Protein AF-A0A1Y1WBF9-F1 (afdb_monomer_lite)

Organism: NCBI:txid61395

Secondary structure (DSSP, 8-state):
-HHHHHHHHHHHHHH---HHHHHHHHHHHHHHHHH-HHHHGGGHHHHHHHHHHHT-GGGHHHHHHHHHHHHHHHHHHHHH-TTEEEETTTTEEEEE-TTSEEEEEETTTTEEEEEEE-SSSS---------

InterPro domains:
  IPR049916 WD repeat-containing protein 72-like [PTHR44099] (14-131)

Sequence (131 aa):
DTSLINSTIVEILQASESVRERRGALQVIGLVTQKYPAHMYPFLGGLVAAIVQAIDPKRATLRKALIAAAGAALQGLVKAYPWVSFHSESQCLVAGCIDGLCTTFDLRTATRTAVYDSGAASPVAAVAISP

pLDDT: mean 93.74, std 4.27, range [74.5, 98.12]

Foldseek 3Di:
DLVVLLVVLLCQLPPPPDLVSVLVSLVVLLVCCVVPVVSCQQVVVSVLLSLLVQLAVVCVVSNVSCVVSSVSSLVSCVVRAQQWEADDVQCKIWHWHQQQKIWIARSVRSDTDDIDHPVDRGGDRHDYDDD

Structure (mmCIF, N/CA/C/O backbone):
data_AF-A0A1Y1WBF9-F1
#
_entry.id   AF-A0A1Y1WBF9-F1
#
loop_
_atom_site.group_PDB
_atom_site.id
_atom_site.type_symbol
_atom_site.label_atom_id
_atom_site.label_alt_id
_atom_site.label_comp_id
_atom_site.label_asym_id
_atom_site.label_entity_id
_atom_site.label_seq_id
_atom_site.pdbx_PDB_ins_code
_atom_site.Cartn_x
_atom_site.Cartn_y
_atom_site.Cartn_z
_atom_site.occupancy
_atom_site.B_iso_or_equiv
_atom_site.auth_seq_id
_atom_site.auth_comp_id
_atom_site.auth_asym_id
_atom_site.auth_atom_id
_atom_site.pdbx_PDB_model_num
ATOM 1 N N . ASP A 1 1 ? -9.629 14.737 -15.427 1.00 74.50 1 ASP A N 1
ATOM 2 C CA . ASP A 1 1 ? -8.259 15.030 -14.983 1.00 74.50 1 ASP A CA 1
ATOM 3 C C . ASP A 1 1 ? -7.866 14.013 -13.918 1.00 74.50 1 ASP A C 1
ATOM 5 O O . ASP A 1 1 ? -8.481 13.979 -12.858 1.00 74.50 1 ASP A O 1
ATOM 9 N N . THR A 1 2 ? -6.932 13.114 -14.230 1.00 79.19 2 THR A N 1
ATOM 10 C CA . THR A 1 2 ? -6.527 12.024 -13.327 1.00 79.19 2 THR A CA 1
ATOM 11 C C . THR A 1 2 ? -5.757 12.547 -12.114 1.00 79.19 2 THR A C 1
ATOM 13 O O . THR A 1 2 ? -5.862 11.971 -11.035 1.00 79.19 2 THR A O 1
ATOM 16 N N . SER A 1 3 ? -5.036 13.663 -12.261 1.00 85.19 3 SER A N 1
ATOM 17 C CA . SER A 1 3 ? -4.289 14.278 -11.161 1.00 85.19 3 SER A CA 1
ATOM 18 C C . SER A 1 3 ? -5.227 14.783 -10.061 1.00 85.19 3 SER A C 1
ATOM 20 O O . SER A 1 3 ? -5.017 14.470 -8.890 1.00 85.19 3 S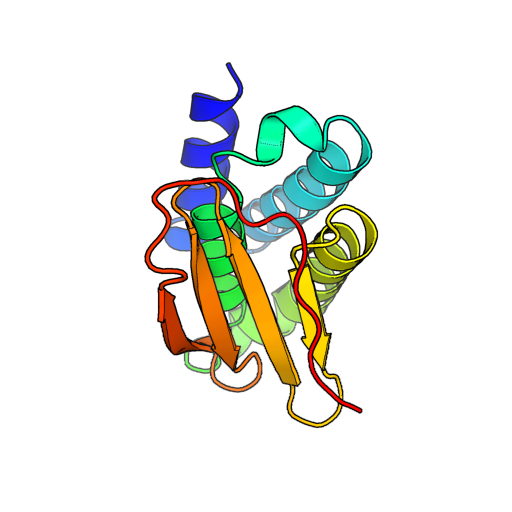ER A O 1
ATOM 22 N N . LEU A 1 4 ? -6.318 15.447 -10.458 1.00 87.62 4 LEU A N 1
ATOM 23 C CA . LEU A 1 4 ? -7.362 15.931 -9.557 1.00 87.62 4 LEU A CA 1
ATOM 24 C C . LEU A 1 4 ? -8.054 14.780 -8.818 1.00 87.62 4 LEU A C 1
ATOM 26 O O . LEU A 1 4 ? -8.265 14.857 -7.615 1.00 87.62 4 LEU A O 1
ATOM 30 N N . ILE A 1 5 ? -8.368 13.681 -9.515 1.00 86.94 5 ILE A N 1
ATOM 31 C CA . ILE A 1 5 ? -8.975 12.499 -8.882 1.00 86.94 5 ILE A CA 1
ATOM 32 C C . ILE A 1 5 ? -8.063 11.964 -7.773 1.00 86.94 5 ILE A C 1
ATOM 34 O O . ILE A 1 5 ? -8.534 11.673 -6.675 1.00 86.94 5 ILE A O 1
ATOM 38 N N . ASN A 1 6 ? -6.760 11.862 -8.037 1.00 89.50 6 ASN A N 1
ATOM 39 C CA . ASN A 1 6 ? -5.817 11.338 -7.055 1.00 89.50 6 ASN A CA 1
ATOM 40 C C . ASN A 1 6 ? -5.635 12.264 -5.861 1.00 89.50 6 ASN A C 1
ATOM 42 O O . ASN A 1 6 ? -5.681 11.779 -4.732 1.00 89.50 6 ASN A O 1
ATOM 46 N N . SER A 1 7 ? -5.461 13.569 -6.082 1.00 92.38 7 SER A N 1
ATOM 47 C CA . SER A 1 7 ? -5.321 14.519 -4.975 1.00 92.38 7 SER A CA 1
ATOM 48 C C . SER A 1 7 ? -6.574 14.534 -4.101 1.00 92.38 7 SER A C 1
ATOM 50 O O . SER A 1 7 ? -6.453 14.406 -2.886 1.00 92.38 7 SER A O 1
ATOM 52 N N . THR A 1 8 ? -7.769 14.553 -4.701 1.00 94.44 8 THR A N 1
ATOM 53 C CA . THR A 1 8 ? -9.038 14.492 -3.962 1.00 94.44 8 THR A CA 1
ATOM 54 C C . THR A 1 8 ? -9.183 13.194 -3.167 1.00 94.44 8 THR A C 1
ATOM 56 O O . THR A 1 8 ? -9.577 13.222 -2.004 1.00 94.44 8 THR A O 1
ATOM 59 N N . ILE A 1 9 ? -8.852 12.038 -3.751 1.00 94.19 9 ILE A N 1
ATOM 60 C CA . ILE A 1 9 ? -8.915 10.751 -3.041 1.00 94.19 9 ILE A CA 1
ATOM 61 C C . ILE A 1 9 ? -7.952 10.735 -1.849 1.00 94.19 9 ILE A C 1
ATOM 63 O O . ILE A 1 9 ? -8.340 10.317 -0.756 1.00 94.19 9 ILE A O 1
ATOM 67 N N . VAL A 1 10 ? -6.709 11.181 -2.047 1.00 94.94 10 VAL A N 1
ATOM 68 C CA . VAL A 1 10 ? -5.697 11.241 -0.983 1.00 94.94 10 VAL A CA 1
ATOM 69 C C . VAL A 1 10 ? -6.151 12.179 0.133 1.00 94.94 10 VAL A C 1
ATOM 71 O O . VAL A 1 10 ? -6.090 11.801 1.303 1.00 94.94 10 VAL A O 1
ATOM 74 N N . GLU A 1 11 ? -6.679 13.350 -0.216 1.00 95.44 11 GLU A N 1
ATOM 75 C CA . GLU A 1 11 ? -7.213 14.319 0.739 1.00 95.44 11 GLU A CA 1
ATOM 76 C C . GLU A 1 11 ? -8.382 13.739 1.544 1.00 95.44 11 GLU A C 1
ATOM 78 O O . GLU A 1 11 ? -8.371 13.811 2.772 1.00 95.44 11 GLU A O 1
ATOM 83 N N . ILE A 1 12 ? -9.340 13.060 0.900 1.00 96.81 12 ILE A N 1
ATOM 84 C CA . ILE A 1 12 ? -10.443 12.385 1.602 1.00 96.81 12 ILE A CA 1
ATOM 85 C C . ILE A 1 12 ? -9.905 11.339 2.589 1.00 96.81 12 ILE A C 1
ATOM 87 O O . ILE A 1 12 ? -10.359 11.276 3.733 1.00 96.81 12 ILE A O 1
ATOM 91 N N . LEU A 1 13 ? -8.932 10.515 2.186 1.00 95.62 13 LEU A N 1
ATOM 92 C CA . LEU A 1 13 ? -8.358 9.488 3.067 1.00 95.62 13 LEU A CA 1
ATOM 93 C C . LEU A 1 13 ? -7.617 10.079 4.274 1.00 95.62 13 LEU A C 1
ATOM 95 O O . LEU A 1 13 ? -7.617 9.474 5.353 1.00 95.62 13 LEU A O 1
ATOM 99 N N . GLN A 1 14 ? -6.987 11.240 4.100 1.00 92.56 14 GLN A N 1
ATOM 100 C CA . GLN A 1 14 ? -6.182 11.889 5.130 1.00 92.56 14 GLN A CA 1
ATOM 101 C C . GLN A 1 14 ? -7.026 12.763 6.065 1.00 92.56 14 GLN A C 1
ATOM 103 O O . GLN A 1 14 ? -6.943 12.592 7.285 1.00 92.56 14 GLN A O 1
ATOM 108 N N . ALA A 1 15 ? -7.858 13.642 5.506 1.00 93.19 15 ALA A N 1
ATOM 109 C CA . ALA A 1 15 ? -8.486 14.754 6.214 1.00 93.19 15 ALA A CA 1
ATOM 110 C C . ALA A 1 15 ? -9.949 14.513 6.610 1.00 93.19 15 ALA A C 1
ATOM 112 O O . ALA A 1 15 ? -10.362 14.989 7.662 1.00 93.19 15 ALA A O 1
ATOM 113 N N . SER A 1 16 ? -10.737 13.758 5.831 1.00 94.38 16 SER A N 1
ATOM 114 C CA . SER A 1 16 ? -12.166 13.573 6.144 1.00 94.38 16 SER A CA 1
ATOM 115 C C . SER A 1 16 ? -12.352 12.870 7.490 1.00 94.38 16 SER A C 1
ATOM 117 O O . SER A 1 16 ? -11.701 11.864 7.746 1.00 94.38 16 SER A O 1
ATOM 119 N N . GLU A 1 17 ? -13.269 13.318 8.342 1.00 90.75 17 GLU A N 1
ATOM 120 C CA . GLU A 1 17 ? -13.634 12.589 9.570 1.00 90.75 17 GLU A CA 1
ATOM 121 C C . GLU A 1 17 ? -14.672 11.480 9.304 1.00 90.75 17 GLU A C 1
ATOM 123 O O . GLU A 1 17 ? -14.904 10.596 10.133 1.00 90.75 17 GLU A O 1
ATOM 128 N N . SER A 1 18 ? -15.273 11.476 8.111 1.00 96.06 18 SER A N 1
ATOM 129 C CA . SER A 1 18 ? -16.342 10.561 7.728 1.00 96.06 18 SER A CA 1
ATOM 130 C C . SER A 1 18 ? -15.801 9.204 7.276 1.00 96.06 18 SER A C 1
ATOM 132 O O . SER A 1 18 ? -15.180 9.049 6.221 1.00 96.06 18 SER A O 1
ATOM 134 N N . VAL A 1 19 ? -16.136 8.155 8.034 1.00 96.69 19 VAL A N 1
ATOM 135 C CA . VAL A 1 19 ? -15.865 6.756 7.650 1.00 96.69 19 VAL A CA 1
ATOM 136 C C . VAL A 1 19 ? -16.471 6.418 6.288 1.00 96.69 19 VAL A C 1
ATOM 138 O O . VAL A 1 19 ? -15.885 5.644 5.528 1.00 96.69 19 VAL A O 1
ATOM 141 N N . ARG A 1 20 ? -17.648 6.972 5.972 1.00 97.62 20 ARG A N 1
ATOM 142 C CA . ARG A 1 20 ? -18.347 6.713 4.709 1.00 97.62 20 ARG A CA 1
ATOM 143 C C . ARG A 1 20 ? -17.561 7.266 3.526 1.00 97.62 20 ARG A C 1
ATOM 145 O O . ARG A 1 20 ? -17.387 6.549 2.546 1.00 97.62 20 ARG A O 1
ATOM 152 N N . GLU A 1 21 ? -17.070 8.496 3.633 1.00 97.44 21 GLU A N 1
ATOM 153 C CA . GLU A 1 21 ? -16.283 9.138 2.575 1.00 97.44 21 GLU A CA 1
ATOM 154 C C . GLU A 1 21 ? -14.957 8.415 2.362 1.00 97.44 21 GLU A C 1
ATOM 156 O O . GLU A 1 21 ? -14.635 8.050 1.235 1.00 97.44 21 GLU A O 1
ATOM 161 N N . ARG A 1 22 ? -14.243 8.085 3.445 1.00 97.81 22 ARG A N 1
ATOM 162 C CA . ARG A 1 22 ? -13.000 7.301 3.367 1.00 97.81 22 ARG A CA 1
ATOM 163 C C . ARG A 1 22 ? -13.212 5.932 2.734 1.00 97.81 22 ARG A C 1
ATOM 165 O O . ARG A 1 22 ? -12.421 5.504 1.899 1.00 97.81 22 ARG A O 1
ATOM 172 N N . ARG A 1 23 ? -14.292 5.237 3.104 1.00 98.12 23 ARG A N 1
ATOM 173 C CA . ARG A 1 23 ? -14.661 3.957 2.484 1.00 98.12 23 ARG A CA 1
ATOM 174 C C . ARG A 1 23 ? -14.958 4.134 0.997 1.00 98.12 23 ARG A C 1
ATOM 176 O O . ARG A 1 23 ? -14.477 3.333 0.202 1.00 98.12 23 ARG A O 1
ATOM 183 N N . GLY A 1 24 ? -15.704 5.177 0.636 1.00 97.62 24 GLY A N 1
ATOM 184 C CA . GLY A 1 24 ? -15.984 5.532 -0.753 1.00 97.62 24 GLY A CA 1
ATOM 185 C C . GLY A 1 24 ? -14.703 5.779 -1.547 1.00 9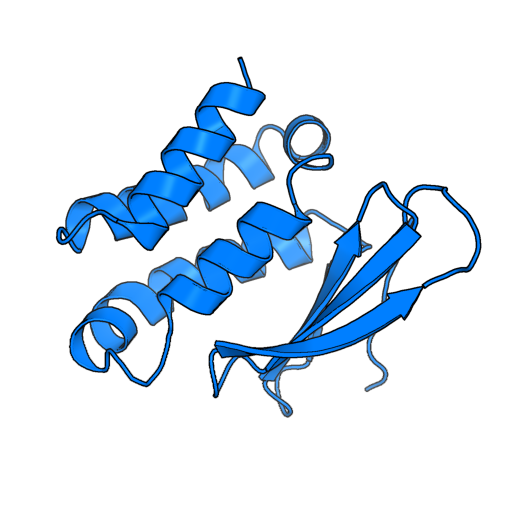7.62 24 GLY A C 1
ATOM 186 O O . GLY A 1 24 ? -14.535 5.201 -2.614 1.00 97.62 24 GLY A O 1
ATOM 187 N N . ALA A 1 25 ? -13.755 6.537 -0.995 1.00 97.44 25 ALA A N 1
ATOM 188 C CA . ALA A 1 25 ? -12.453 6.777 -1.612 1.00 97.44 25 ALA A CA 1
ATOM 189 C C . ALA A 1 25 ? -11.683 5.468 -1.870 1.00 97.44 25 ALA A C 1
ATOM 191 O O . ALA A 1 25 ? -11.215 5.247 -2.983 1.00 97.44 25 ALA A O 1
ATOM 192 N N . LEU A 1 26 ? -11.634 4.548 -0.896 1.00 97.75 26 LEU A N 1
ATOM 193 C CA . LEU A 1 26 ? -11.013 3.223 -1.076 1.00 97.75 26 LEU A CA 1
ATOM 194 C C . LEU A 1 26 ? -11.698 2.397 -2.179 1.00 97.75 26 LEU A C 1
ATOM 196 O O . LEU A 1 26 ? -11.025 1.734 -2.968 1.00 97.75 26 LEU A O 1
ATOM 200 N N . GLN A 1 27 ? -13.030 2.450 -2.264 1.00 97.00 27 GLN A N 1
ATOM 201 C CA . GLN A 1 27 ? -13.790 1.775 -3.322 1.00 97.00 27 GLN A CA 1
ATOM 202 C C . GLN A 1 27 ? -13.505 2.379 -4.701 1.00 97.00 27 GLN A C 1
ATOM 204 O O . GLN A 1 27 ? -13.312 1.636 -5.663 1.00 97.00 27 GLN A O 1
ATOM 209 N N . VAL A 1 28 ? -13.426 3.710 -4.796 1.00 95.38 28 VAL A N 1
ATOM 210 C CA . VAL A 1 28 ? -13.070 4.411 -6.036 1.00 95.38 28 VAL A CA 1
ATOM 211 C C . VAL A 1 28 ? -11.664 4.024 -6.485 1.00 95.38 28 VAL A C 1
ATOM 213 O O . VAL A 1 28 ? -11.499 3.693 -7.655 1.00 95.38 28 VAL A O 1
ATOM 216 N N . ILE A 1 29 ? -10.677 3.965 -5.581 1.00 94.81 29 ILE A N 1
ATOM 217 C CA . ILE A 1 29 ? -9.324 3.483 -5.915 1.00 94.81 29 ILE A CA 1
ATOM 218 C C . ILE A 1 29 ? -9.388 2.089 -6.539 1.00 94.81 29 ILE A C 1
ATOM 220 O O . ILE A 1 29 ? -8.786 1.863 -7.589 1.00 94.81 29 ILE A O 1
ATOM 224 N N . GLY A 1 30 ? -10.125 1.161 -5.918 1.00 93.50 30 GLY A N 1
ATOM 225 C CA . GLY A 1 30 ? -10.276 -0.201 -6.432 1.00 93.50 30 GLY A CA 1
ATOM 226 C C . GLY A 1 30 ? -10.876 -0.233 -7.842 1.00 93.50 30 GLY A C 1
ATOM 227 O O . GLY A 1 30 ? -10.332 -0.891 -8.728 1.00 93.50 30 GLY A O 1
ATOM 228 N N . LEU A 1 31 ? -11.951 0.525 -8.075 1.00 93.31 31 LEU A N 1
ATOM 229 C CA . LEU A 1 31 ? -12.623 0.603 -9.376 1.00 93.31 31 LEU A CA 1
ATOM 230 C C . LEU A 1 31 ? -11.745 1.248 -10.456 1.00 93.31 31 LEU A C 1
ATOM 232 O O . LEU A 1 31 ? -11.652 0.732 -11.570 1.00 93.31 31 LEU A O 1
ATOM 236 N N . VAL A 1 32 ? -11.093 2.369 -10.142 1.00 92.56 32 VAL A N 1
ATOM 237 C CA . VAL A 1 32 ? -10.250 3.100 -11.100 1.00 92.56 32 VAL A CA 1
ATOM 238 C C . VAL A 1 32 ? -8.984 2.308 -11.417 1.00 92.56 32 VAL A C 1
ATOM 240 O O . VAL A 1 32 ? -8.601 2.247 -12.580 1.00 92.56 32 VAL A O 1
ATOM 243 N N . THR A 1 33 ? -8.390 1.629 -10.433 1.00 92.44 33 THR A N 1
ATOM 244 C CA . THR A 1 33 ? -7.252 0.720 -10.649 1.00 92.44 33 THR A CA 1
ATOM 245 C C . THR A 1 33 ? -7.600 -0.387 -11.638 1.00 92.44 33 THR A C 1
ATOM 247 O O . THR A 1 33 ? -6.817 -0.676 -12.535 1.00 92.44 33 THR A O 1
ATOM 250 N N . GLN A 1 34 ? -8.782 -0.993 -11.506 1.00 91.06 34 GLN A N 1
ATOM 251 C CA . GLN A 1 34 ? -9.213 -2.059 -12.412 1.00 91.06 34 GLN A CA 1
ATOM 252 C C . GLN A 1 34 ? -9.532 -1.538 -13.815 1.00 91.06 34 GLN A C 1
ATOM 254 O O . GLN A 1 34 ? -9.223 -2.198 -14.803 1.00 91.06 34 GLN A O 1
ATOM 259 N N . LYS A 1 35 ? -10.160 -0.361 -13.916 1.00 92.88 35 LYS A N 1
ATOM 260 C CA . LYS A 1 35 ? -10.647 0.170 -15.194 1.00 92.88 35 LYS A CA 1
ATOM 261 C C . LYS A 1 35 ? -9.583 0.941 -15.979 1.00 92.88 35 LYS A C 1
ATOM 263 O O . LYS A 1 35 ? -9.607 0.932 -17.206 1.00 92.88 35 LYS A O 1
ATOM 268 N N . TYR A 1 36 ? -8.664 1.612 -15.287 1.00 92.12 36 TYR A N 1
ATOM 269 C CA . TYR A 1 36 ? -7.678 2.523 -15.871 1.00 92.12 36 TYR A CA 1
ATOM 270 C C . TYR A 1 36 ? -6.282 2.380 -15.226 1.00 92.12 36 TYR A C 1
ATOM 272 O O . TYR A 1 36 ? -5.704 3.388 -14.806 1.00 92.12 36 TYR A O 1
ATOM 280 N N . PRO A 1 37 ? -5.692 1.169 -15.175 1.00 90.69 37 PRO A N 1
ATOM 281 C CA . PRO A 1 37 ? -4.447 0.921 -14.442 1.00 90.69 37 PRO A CA 1
ATOM 282 C C . PRO A 1 37 ? -3.282 1.810 -14.908 1.00 90.69 37 PRO A C 1
ATOM 284 O O . PRO A 1 37 ? -2.582 2.411 -14.096 1.00 90.69 37 PRO A O 1
ATOM 287 N N . ALA A 1 38 ? -3.119 1.993 -16.222 1.00 90.12 38 ALA A N 1
ATOM 288 C CA . ALA A 1 38 ? -2.045 2.820 -16.781 1.00 90.12 38 ALA A CA 1
ATOM 289 C C . ALA A 1 38 ? -2.114 4.298 -16.343 1.00 90.12 38 ALA A C 1
ATOM 291 O O . ALA A 1 38 ? -1.085 4.933 -16.138 1.00 90.12 38 ALA A O 1
ATOM 292 N N . HIS A 1 39 ? -3.320 4.842 -16.147 1.00 90.62 39 HIS A N 1
ATOM 293 C CA . HIS A 1 39 ? -3.505 6.242 -15.749 1.00 90.62 39 HIS A CA 1
ATOM 294 C C . HIS A 1 39 ? -3.179 6.475 -14.269 1.00 90.62 39 HIS A C 1
ATOM 296 O O . HIS A 1 39 ? -2.873 7.596 -13.869 1.00 90.62 39 HIS A O 1
ATOM 302 N N . MET A 1 40 ? -3.252 5.425 -13.451 1.00 88.62 40 MET A N 1
ATOM 303 C CA . MET A 1 40 ? -2.958 5.493 -12.021 1.00 88.62 40 MET A CA 1
ATOM 304 C C . MET A 1 40 ? -1.473 5.361 -11.709 1.00 88.62 40 MET A C 1
ATOM 306 O O . MET A 1 40 ? -1.047 5.798 -10.641 1.00 88.62 40 MET A O 1
ATOM 310 N N . TYR A 1 41 ? -0.682 4.812 -12.635 1.00 88.00 41 TYR A N 1
ATOM 311 C CA . TYR A 1 41 ? 0.725 4.510 -12.396 1.00 88.00 41 TYR A CA 1
ATOM 312 C C . TYR A 1 41 ? 1.553 5.695 -11.860 1.00 88.00 41 TYR A C 1
ATOM 314 O O . TYR A 1 41 ? 2.210 5.510 -10.833 1.00 88.00 41 TYR A O 1
ATOM 322 N N . PRO A 1 42 ? 1.468 6.923 -12.419 1.00 89.50 42 PRO A N 1
ATOM 323 C CA . PRO A 1 42 ? 2.260 8.056 -11.923 1.00 89.50 42 PRO A CA 1
ATOM 324 C C . PRO A 1 42 ? 1.953 8.463 -10.474 1.00 89.50 42 PRO A C 1
ATOM 326 O O . PRO A 1 42 ? 2.732 9.175 -9.852 1.00 89.50 42 PRO A O 1
ATOM 329 N N . PHE A 1 43 ? 0.817 8.028 -9.929 1.00 90.69 43 PHE A N 1
ATOM 330 C CA . PHE A 1 43 ? 0.307 8.441 -8.620 1.00 90.69 43 PHE A CA 1
ATOM 331 C C . PHE A 1 43 ? 0.303 7.302 -7.599 1.00 90.69 43 PHE A C 1
ATOM 333 O O . PHE A 1 43 ? -0.091 7.489 -6.445 1.00 90.69 43 PHE A O 1
ATOM 340 N N . LEU A 1 44 ? 0.741 6.113 -8.017 1.00 89.81 44 LEU A N 1
ATOM 341 C CA . LEU A 1 44 ? 0.605 4.885 -7.252 1.00 89.81 44 LEU A CA 1
ATOM 342 C C . LEU A 1 44 ? 1.301 4.958 -5.891 1.00 89.81 44 LEU A C 1
ATOM 344 O O . LEU A 1 44 ? 0.716 4.532 -4.901 1.00 89.81 44 LEU A O 1
ATOM 348 N N . GLY A 1 45 ? 2.499 5.544 -5.815 1.00 91.31 45 GLY A N 1
ATOM 349 C CA . GLY A 1 45 ? 3.226 5.689 -4.550 1.00 91.31 45 GLY A CA 1
ATOM 350 C C . GLY A 1 45 ? 2.436 6.474 -3.499 1.00 91.31 45 GLY A C 1
ATOM 351 O O . GLY A 1 45 ? 2.302 6.033 -2.356 1.00 91.31 45 GLY A O 1
ATOM 352 N N . GLY A 1 46 ? 1.838 7.601 -3.899 1.00 91.88 46 GLY A N 1
ATOM 353 C CA . GLY A 1 46 ? 0.990 8.413 -3.024 1.00 91.88 46 GLY A CA 1
ATOM 354 C C . GLY A 1 46 ? -0.299 7.694 -2.621 1.00 91.88 46 GLY A C 1
ATOM 355 O O . GLY A 1 46 ? -0.681 7.724 -1.451 1.00 91.88 46 GLY A O 1
ATOM 356 N N . LEU A 1 47 ? -0.937 6.992 -3.564 1.00 94.06 47 LEU A N 1
ATOM 357 C CA . LEU A 1 47 ? -2.138 6.198 -3.293 1.00 94.06 47 LEU A CA 1
ATOM 358 C C . LEU A 1 47 ? -1.855 5.057 -2.311 1.00 94.06 47 LEU A C 1
ATOM 360 O O . LEU A 1 47 ? -2.586 4.904 -1.336 1.00 94.06 47 LEU A O 1
ATOM 364 N N . VAL A 1 48 ? -0.784 4.289 -2.523 1.00 95.81 48 VAL A N 1
ATOM 365 C CA . VAL A 1 48 ? -0.373 3.207 -1.618 1.00 95.81 48 VAL A CA 1
ATOM 366 C C . VAL A 1 48 ? -0.133 3.761 -0.217 1.00 95.81 48 VAL A C 1
ATOM 368 O O . VAL A 1 48 ? -0.727 3.263 0.738 1.00 95.81 48 VAL A O 1
ATOM 371 N N . ALA A 1 49 ? 0.655 4.832 -0.088 1.00 95.38 49 ALA A N 1
ATOM 372 C CA . ALA A 1 49 ? 0.918 5.459 1.205 1.00 95.38 49 ALA A CA 1
ATOM 373 C C . ALA A 1 49 ? -0.376 5.924 1.898 1.00 95.38 49 ALA A C 1
ATOM 375 O O . ALA A 1 49 ? -0.560 5.679 3.090 1.00 95.38 49 ALA A O 1
ATOM 376 N N . ALA A 1 50 ? -1.305 6.535 1.156 1.00 96.19 50 ALA A N 1
ATOM 377 C CA . ALA A 1 50 ? -2.585 6.983 1.697 1.00 96.19 50 ALA A CA 1
ATOM 378 C C . ALA A 1 50 ? -3.476 5.816 2.161 1.00 96.19 50 ALA A C 1
ATOM 380 O O . ALA A 1 50 ? -4.090 5.903 3.226 1.00 96.19 50 ALA A O 1
ATOM 381 N N . ILE A 1 51 ? -3.526 4.708 1.412 1.00 97.06 51 ILE A N 1
ATOM 382 C CA . ILE A 1 51 ? -4.292 3.509 1.794 1.00 97.06 51 ILE A CA 1
ATOM 383 C C . ILE A 1 51 ? -3.692 2.857 3.044 1.00 97.06 51 ILE A C 1
ATOM 385 O O . ILE A 1 51 ? -4.433 2.491 3.957 1.00 97.06 51 ILE A O 1
ATOM 389 N N . VAL A 1 52 ? -2.362 2.738 3.115 1.00 96.88 52 VAL A N 1
ATOM 390 C CA . VAL A 1 52 ? -1.667 2.205 4.296 1.00 96.88 52 VAL A CA 1
ATOM 391 C C . VAL A 1 52 ? -1.942 3.092 5.513 1.00 96.88 52 VAL A C 1
ATOM 393 O O . VAL A 1 52 ? -2.370 2.600 6.554 1.00 96.88 52 VAL A O 1
ATOM 396 N N . GLN A 1 53 ? -1.821 4.412 5.377 1.00 95.50 53 GLN A N 1
ATOM 397 C CA . GLN A 1 53 ? -2.125 5.351 6.459 1.00 95.50 53 GLN A CA 1
ATOM 398 C C . GLN A 1 53 ? -3.608 5.314 6.878 1.00 95.50 53 GLN A C 1
ATOM 400 O O . GLN A 1 53 ? -3.946 5.571 8.039 1.00 95.50 53 GLN A O 1
ATOM 405 N N . ALA A 1 54 ? -4.528 4.964 5.969 1.00 95.19 54 ALA A N 1
ATOM 406 C CA . ALA A 1 54 ? -5.947 4.827 6.293 1.00 95.19 54 ALA A CA 1
ATOM 407 C C . ALA A 1 54 ? -6.196 3.767 7.383 1.00 95.19 54 ALA A C 1
ATOM 409 O O . ALA A 1 54 ? -7.120 3.933 8.187 1.00 95.19 54 ALA A O 1
ATOM 410 N N . ILE A 1 55 ? -5.338 2.746 7.471 1.00 94.69 55 ILE A N 1
ATOM 411 C CA . ILE A 1 55 ? -5.413 1.662 8.459 1.00 94.69 55 ILE A CA 1
ATOM 412 C C . ILE A 1 55 ? -4.475 1.848 9.665 1.00 94.69 55 ILE A C 1
ATOM 414 O O . ILE A 1 55 ? -4.216 0.878 10.373 1.00 94.69 55 ILE A O 1
ATOM 418 N N . ASP A 1 56 ? -4.005 3.067 9.954 1.00 93.75 56 ASP A N 1
ATOM 419 C CA . ASP A 1 56 ? -3.143 3.359 11.115 1.00 93.75 56 ASP A CA 1
ATOM 420 C C . ASP A 1 56 ? -3.707 2.785 12.440 1.00 93.75 56 ASP A C 1
ATOM 422 O O . ASP A 1 56 ? -4.841 3.117 12.821 1.00 93.75 56 ASP A O 1
ATOM 426 N N . PRO A 1 57 ? -2.951 1.925 13.159 1.00 93.75 57 PRO A N 1
ATOM 427 C CA . PRO A 1 57 ? -3.397 1.320 14.415 1.00 93.75 57 PRO A CA 1
ATOM 428 C C . PRO A 1 57 ? -3.652 2.334 15.537 1.00 93.75 57 PRO A C 1
ATOM 430 O O . PRO A 1 57 ? -4.468 2.053 16.414 1.00 93.75 57 PRO A O 1
ATOM 433 N N . LYS A 1 58 ? -3.047 3.529 15.493 1.00 93.75 58 LYS A N 1
ATOM 434 C CA . LYS A 1 58 ? -3.314 4.618 16.452 1.00 93.75 58 LYS A CA 1
ATOM 435 C C . LYS A 1 58 ? -4.767 5.093 16.399 1.00 93.75 58 LYS A C 1
ATOM 437 O O . LYS A 1 58 ? -5.258 5.691 17.350 1.00 93.75 58 LYS A O 1
ATOM 442 N N . ARG A 1 59 ? -5.480 4.802 15.305 1.00 91.88 59 ARG A N 1
ATOM 443 C CA . ARG A 1 59 ? -6.899 5.126 15.110 1.00 91.88 59 ARG A CA 1
ATOM 444 C C . ARG A 1 59 ? -7.737 3.849 15.069 1.00 91.88 59 ARG A C 1
ATOM 446 O O . ARG A 1 59 ? -8.370 3.549 14.057 1.00 91.88 59 ARG A O 1
ATOM 453 N N . ALA A 1 60 ? -7.749 3.096 16.169 1.00 93.75 60 ALA A N 1
ATOM 454 C CA . ALA A 1 60 ? -8.354 1.761 16.251 1.00 93.75 60 ALA A CA 1
ATOM 455 C C . ALA A 1 60 ? -9.784 1.676 15.673 1.00 93.75 60 ALA A C 1
ATOM 457 O O . ALA A 1 60 ? -10.084 0.764 14.900 1.00 93.75 60 ALA A O 1
ATOM 458 N N . THR A 1 61 ? -10.650 2.649 15.977 1.00 94.38 61 THR A N 1
ATOM 459 C CA . THR A 1 61 ? -12.033 2.700 15.470 1.00 94.38 61 THR A CA 1
ATOM 460 C C . THR A 1 61 ? -12.090 2.842 13.947 1.00 94.38 61 THR A C 1
ATOM 462 O O . THR A 1 61 ? -12.799 2.087 13.278 1.00 94.38 61 THR A O 1
ATOM 465 N N . LEU A 1 62 ? -11.305 3.766 13.381 1.00 93.88 62 LEU A N 1
ATOM 466 C CA . LEU A 1 62 ? -11.223 3.969 11.932 1.00 93.88 62 LEU A CA 1
ATOM 467 C C . LEU A 1 62 ? -10.601 2.759 11.238 1.00 93.88 62 LEU A C 1
ATOM 469 O O . LEU A 1 62 ? -11.141 2.287 10.238 1.00 93.88 62 LEU A O 1
ATOM 473 N N . ARG A 1 63 ? -9.517 2.209 11.798 1.00 95.12 63 ARG A N 1
ATOM 474 C CA . ARG A 1 63 ? -8.875 0.994 11.288 1.00 95.12 63 ARG A CA 1
ATOM 475 C C . ARG A 1 63 ? -9.882 -0.145 11.201 1.00 95.12 63 ARG A C 1
ATOM 477 O O . ARG A 1 63 ? -10.042 -0.719 10.130 1.00 95.12 63 ARG A O 1
ATOM 484 N N . LYS A 1 64 ? -10.611 -0.434 12.284 1.00 96.62 64 LYS A N 1
ATOM 485 C CA . LYS A 1 64 ? -11.624 -1.502 12.310 1.00 96.62 64 LYS A CA 1
ATOM 486 C C . LYS A 1 64 ? -12.691 -1.302 11.233 1.00 96.62 64 LYS A C 1
ATOM 488 O O . LYS A 1 64 ? -13.100 -2.265 10.591 1.00 96.62 64 LYS A O 1
ATOM 493 N N . ALA A 1 65 ? -13.119 -0.062 11.007 1.00 96.88 65 ALA A N 1
ATOM 494 C CA . ALA A 1 65 ? -14.121 0.241 9.996 1.00 96.88 65 ALA A CA 1
ATOM 495 C C . ALA A 1 65 ? -13.594 0.097 8.556 1.00 96.88 65 ALA A C 1
ATOM 497 O O . ALA A 1 65 ? -14.350 -0.321 7.675 1.00 96.88 65 ALA A O 1
ATOM 498 N N . LEU A 1 66 ? -12.331 0.449 8.303 1.00 97.50 66 LEU A N 1
ATOM 499 C CA . LEU A 1 66 ? -11.774 0.587 6.953 1.00 97.50 66 LEU A CA 1
ATOM 500 C C . LEU A 1 66 ? -10.928 -0.605 6.493 1.00 97.50 66 LEU A C 1
ATOM 502 O O . LEU A 1 66 ? -10.752 -0.760 5.288 1.00 97.50 66 LEU A O 1
ATOM 506 N N . ILE A 1 67 ? -10.449 -1.466 7.398 1.00 96.44 67 ILE A N 1
ATOM 507 C CA . ILE A 1 67 ? -9.464 -2.517 7.083 1.00 96.44 67 ILE A CA 1
ATOM 508 C C . ILE A 1 67 ? -9.899 -3.447 5.945 1.00 96.44 67 ILE A C 1
ATOM 510 O O . ILE A 1 67 ? -9.090 -3.768 5.082 1.00 96.44 67 ILE A O 1
ATOM 514 N N . ALA A 1 68 ? -11.183 -3.810 5.879 1.00 97.25 68 ALA A N 1
ATOM 515 C CA . ALA A 1 68 ? -11.707 -4.645 4.800 1.00 97.25 68 ALA A CA 1
ATOM 516 C C . ALA A 1 68 ? -11.682 -3.923 3.439 1.00 97.25 68 ALA A C 1
ATOM 518 O O . ALA A 1 68 ? -11.273 -4.501 2.435 1.00 97.25 68 ALA A O 1
ATOM 519 N N . ALA A 1 69 ? -12.079 -2.646 3.402 1.00 97.88 69 ALA A N 1
ATOM 520 C CA . ALA A 1 69 ? -12.075 -1.851 2.174 1.00 97.88 69 ALA A CA 1
ATOM 521 C C . ALA A 1 69 ? -10.644 -1.530 1.713 1.00 97.88 69 ALA A C 1
ATOM 523 O O . ALA A 1 69 ? -10.352 -1.598 0.523 1.00 97.88 69 ALA A O 1
ATOM 524 N N . ALA A 1 70 ? -9.745 -1.234 2.655 1.00 97.62 70 ALA A N 1
ATOM 525 C CA . ALA A 1 70 ? -8.336 -0.989 2.373 1.00 97.62 70 ALA A CA 1
ATOM 526 C C . ALA A 1 70 ? -7.648 -2.260 1.865 1.00 97.62 70 ALA A C 1
ATOM 528 O O . ALA A 1 70 ? -6.944 -2.207 0.863 1.00 97.62 70 ALA A O 1
ATOM 529 N N . GLY A 1 71 ? -7.919 -3.413 2.486 1.00 97.38 71 GLY A N 1
ATOM 530 C CA . GLY A 1 71 ? -7.425 -4.709 2.022 1.00 97.38 71 GLY A CA 1
ATOM 531 C C . GLY A 1 71 ? -7.881 -5.033 0.599 1.00 97.38 71 GLY A C 1
ATOM 532 O O . GLY A 1 71 ? -7.061 -5.427 -0.225 1.00 97.38 71 GLY A O 1
ATOM 533 N N . ALA A 1 72 ? -9.155 -4.790 0.273 1.00 97.81 72 ALA A N 1
ATOM 534 C CA . ALA A 1 72 ? -9.667 -4.969 -1.086 1.00 97.81 72 ALA A CA 1
ATOM 535 C C . ALA A 1 72 ? -8.996 -4.022 -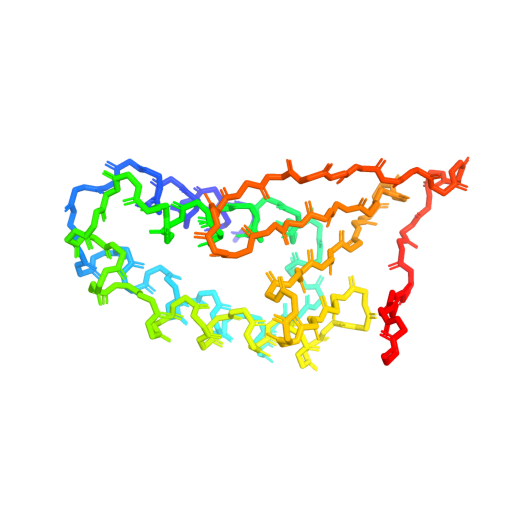2.098 1.00 97.81 72 ALA A C 1
ATOM 537 O O . ALA A 1 72 ? -8.648 -4.449 -3.200 1.00 97.81 72 ALA A O 1
ATOM 538 N N . ALA A 1 73 ? -8.769 -2.758 -1.722 1.00 97.56 73 ALA A N 1
ATOM 539 C CA . ALA A 1 73 ? -8.058 -1.797 -2.562 1.00 97.56 73 ALA A CA 1
ATOM 540 C C . ALA A 1 73 ? -6.602 -2.232 -2.806 1.00 97.56 73 ALA A C 1
ATOM 542 O O . ALA A 1 73 ? -6.191 -2.334 -3.959 1.00 97.56 73 ALA A O 1
ATOM 543 N N . LEU A 1 74 ? -5.853 -2.575 -1.749 1.00 97.56 74 LEU A N 1
ATOM 544 C CA . LEU A 1 74 ? -4.471 -3.064 -1.850 1.00 97.56 74 LEU A CA 1
ATOM 545 C C . LEU A 1 74 ? -4.377 -4.345 -2.683 1.00 97.56 74 LEU A C 1
ATOM 547 O O . LEU A 1 74 ? -3.505 -4.454 -3.539 1.00 97.56 74 LEU A O 1
ATOM 551 N N . GLN A 1 75 ? -5.300 -5.291 -2.495 1.00 97.12 75 GLN A N 1
ATOM 552 C CA . GLN A 1 75 ? -5.356 -6.503 -3.312 1.00 97.12 75 GLN A CA 1
ATOM 553 C C . GLN A 1 75 ? -5.606 -6.177 -4.791 1.00 97.12 75 GLN A C 1
ATOM 555 O O . GLN A 1 75 ? -5.034 -6.823 -5.668 1.00 97.12 75 GLN A O 1
ATOM 560 N N . GLY A 1 76 ? -6.445 -5.177 -5.075 1.00 96.44 76 GLY A N 1
ATOM 561 C CA . GLY A 1 76 ? -6.642 -4.654 -6.423 1.00 96.44 76 GLY A CA 1
ATOM 562 C C . GLY A 1 76 ? -5.343 -4.129 -7.034 1.00 96.44 76 GLY A C 1
ATOM 563 O O . GLY A 1 76 ? -5.040 -4.474 -8.172 1.00 96.44 76 GLY A O 1
ATOM 564 N N . LEU A 1 77 ? -4.548 -3.371 -6.268 1.00 96.31 77 LEU A N 1
ATOM 565 C CA . LEU A 1 77 ? -3.242 -2.871 -6.713 1.00 96.31 77 LEU A CA 1
ATOM 566 C C . LEU A 1 77 ? -2.262 -4.018 -7.003 1.00 96.31 77 LEU A C 1
ATOM 568 O O . LEU A 1 77 ? -1.678 -4.047 -8.079 1.00 96.31 77 LEU A O 1
ATOM 572 N N . VAL A 1 78 ? -2.132 -4.986 -6.087 1.00 96.69 78 VAL A N 1
ATOM 573 C CA . VAL A 1 78 ? -1.244 -6.157 -6.250 1.00 96.69 78 VAL A CA 1
ATOM 574 C C . VAL A 1 78 ? -1.598 -6.963 -7.504 1.00 96.69 78 VAL A C 1
ATOM 576 O O . VAL A 1 78 ? -0.720 -7.452 -8.203 1.00 96.69 78 VAL A O 1
ATOM 579 N N . LYS A 1 79 ? -2.890 -7.098 -7.822 1.00 95.56 79 LYS A N 1
ATOM 580 C CA . LYS A 1 79 ? -3.337 -7.806 -9.032 1.00 95.56 79 LYS A CA 1
ATOM 581 C C . LYS A 1 79 ? -3.136 -6.998 -10.314 1.00 95.56 79 LYS A C 1
ATOM 583 O O . LYS A 1 79 ? -2.981 -7.592 -11.375 1.00 95.56 79 LYS A O 1
ATOM 588 N N . ALA A 1 80 ? -3.209 -5.672 -10.230 1.00 95.25 80 ALA A N 1
ATOM 589 C CA . ALA A 1 80 ? -3.140 -4.793 -11.392 1.00 95.25 80 ALA A CA 1
ATOM 590 C C . ALA A 1 80 ? -1.703 -4.446 -11.800 1.00 95.25 80 ALA A C 1
ATOM 592 O O . ALA A 1 80 ? -1.471 -4.146 -12.971 1.00 95.25 80 ALA A O 1
ATOM 593 N N . TYR A 1 81 ? -0.754 -4.469 -10.860 1.00 95.62 81 TYR A N 1
ATOM 594 C CA . TYR A 1 81 ? 0.585 -3.928 -11.072 1.00 95.62 81 TYR A CA 1
ATOM 595 C C . TYR A 1 81 ? 1.687 -4.930 -10.705 1.00 95.62 81 TYR A C 1
ATOM 597 O O . TYR A 1 81 ? 1.817 -5.278 -9.533 1.00 95.62 81 TYR A O 1
ATOM 605 N N . PRO A 1 82 ? 2.560 -5.325 -11.653 1.00 95.12 82 PRO A N 1
ATOM 606 C CA . PRO A 1 82 ? 3.679 -6.230 -11.367 1.00 95.12 82 PRO A CA 1
ATOM 607 C C . PRO A 1 82 ? 4.766 -5.596 -10.483 1.00 95.12 82 PRO A C 1
ATOM 609 O O . PRO A 1 82 ? 5.619 -6.296 -9.949 1.00 95.12 82 PRO A O 1
ATOM 612 N N . TRP A 1 83 ? 4.752 -4.272 -10.314 1.00 95.44 83 TRP A N 1
ATOM 613 C CA . TRP A 1 83 ? 5.622 -3.529 -9.397 1.00 95.44 83 TRP A CA 1
ATOM 614 C C . TRP A 1 83 ? 4.987 -3.302 -8.016 1.00 95.44 83 TRP A C 1
ATOM 616 O O . TRP A 1 83 ? 5.492 -2.497 -7.238 1.00 95.44 83 TRP A O 1
ATOM 626 N N . VAL A 1 84 ? 3.893 -3.995 -7.682 1.00 97.19 84 VAL A N 1
ATOM 627 C CA . VAL A 1 84 ? 3.328 -4.024 -6.326 1.00 97.19 84 VAL A CA 1
ATOM 628 C C . VAL A 1 84 ? 3.288 -5.465 -5.834 1.00 97.19 84 VAL A C 1
ATOM 630 O O . VAL A 1 84 ? 2.598 -6.302 -6.403 1.00 97.19 84 VAL A O 1
ATOM 633 N N . SER A 1 85 ? 3.992 -5.748 -4.740 1.00 97.50 85 SER A N 1
ATOM 634 C CA . SER A 1 85 ? 4.077 -7.089 -4.157 1.00 97.50 85 SER A CA 1
ATOM 635 C C . SER A 1 85 ? 3.643 -7.074 -2.698 1.00 97.50 85 SER A C 1
ATOM 637 O O . SER A 1 85 ? 3.958 -6.144 -1.956 1.00 97.50 85 SER A O 1
ATOM 639 N N . PHE A 1 86 ? 2.939 -8.122 -2.273 1.00 97.75 86 PHE A N 1
ATOM 640 C CA . PHE A 1 86 ? 2.478 -8.292 -0.899 1.00 97.75 86 PHE A CA 1
ATOM 641 C C . PHE A 1 86 ? 2.910 -9.646 -0.341 1.00 97.75 86 PHE A C 1
ATOM 643 O O . PHE A 1 86 ? 2.649 -10.683 -0.946 1.00 97.75 86 PHE A O 1
ATOM 650 N N . HIS A 1 87 ? 3.509 -9.627 0.846 1.00 97.06 87 HIS A N 1
ATOM 651 C CA . HIS A 1 87 ? 3.862 -10.812 1.608 1.00 97.06 87 HIS A CA 1
ATOM 652 C C . HIS A 1 87 ? 2.972 -10.920 2.848 1.00 97.06 87 HIS A C 1
ATOM 654 O O . HIS A 1 87 ? 3.000 -10.071 3.745 1.00 97.06 87 HIS A O 1
ATOM 660 N N . SER A 1 88 ? 2.151 -11.969 2.879 1.00 93.75 88 SER A N 1
ATOM 661 C CA . SER A 1 88 ? 1.062 -12.099 3.849 1.00 93.75 88 SER A CA 1
ATOM 662 C C . SER A 1 88 ? 1.537 -12.382 5.272 1.00 93.75 88 SER A C 1
ATOM 664 O O . SER A 1 88 ? 1.007 -11.785 6.209 1.00 93.75 88 SER A O 1
ATOM 666 N N . GLU A 1 89 ? 2.556 -13.221 5.455 1.00 94.00 89 GLU A N 1
ATOM 667 C CA . GLU A 1 89 ? 3.029 -13.600 6.788 1.00 94.00 89 GLU A CA 1
ATOM 668 C C . GLU A 1 89 ? 3.646 -12.400 7.510 1.00 94.00 89 GLU A C 1
ATOM 670 O O . GLU A 1 89 ? 3.228 -12.051 8.617 1.00 94.00 89 GLU A O 1
ATOM 675 N N . SER A 1 90 ? 4.560 -11.680 6.854 1.00 94.69 90 SER A N 1
ATOM 676 C CA . SER A 1 90 ? 5.162 -10.468 7.426 1.00 94.69 90 SER A CA 1
ATOM 677 C C . SER A 1 90 ? 4.270 -9.228 7.325 1.00 94.69 90 SER A C 1
ATOM 679 O O . SER A 1 90 ? 4.611 -8.208 7.914 1.00 94.69 90 SER A O 1
ATOM 681 N N . GLN A 1 91 ? 3.115 -9.312 6.645 1.00 96.25 91 GLN A N 1
ATOM 682 C CA . GLN A 1 91 ? 2.233 -8.170 6.361 1.00 96.25 91 GLN A CA 1
ATOM 683 C C . GLN A 1 91 ? 2.995 -7.011 5.693 1.00 96.25 91 GLN A C 1
ATOM 685 O O . GLN A 1 91 ? 2.788 -5.840 6.007 1.00 96.25 91 GLN A O 1
ATOM 690 N N . CYS A 1 92 ? 3.891 -7.361 4.775 1.00 97.31 92 CYS A N 1
ATOM 691 C CA . CYS A 1 92 ? 4.784 -6.436 4.096 1.00 97.31 92 CYS A CA 1
ATOM 692 C C . CYS A 1 92 ? 4.262 -6.141 2.691 1.00 97.31 92 CYS A C 1
ATOM 694 O O . CYS A 1 92 ? 3.980 -7.062 1.925 1.00 97.31 92 CYS A O 1
ATOM 696 N N . LEU A 1 93 ? 4.142 -4.862 2.350 1.00 98.06 93 LEU A N 1
ATOM 697 C CA . LEU A 1 93 ? 3.783 -4.399 1.015 1.00 98.06 93 LEU A CA 1
ATOM 698 C C . LEU A 1 93 ? 4.958 -3.623 0.427 1.00 98.06 93 LEU A C 1
ATOM 700 O O . LEU A 1 93 ? 5.480 -2.724 1.080 1.00 98.06 93 LEU A O 1
ATOM 704 N N . VAL A 1 94 ? 5.333 -3.918 -0.812 1.00 97.50 94 VAL A N 1
ATOM 705 C CA . VAL A 1 94 ? 6.323 -3.141 -1.563 1.00 97.50 94 VAL A CA 1
ATOM 706 C C . VAL A 1 94 ? 5.655 -2.566 -2.802 1.00 97.50 94 VAL A C 1
ATOM 708 O O . VAL A 1 94 ? 4.953 -3.287 -3.509 1.00 97.50 94 VAL A O 1
ATOM 711 N N . ALA A 1 95 ? 5.873 -1.280 -3.064 1.00 96.81 95 ALA A N 1
ATOM 712 C CA . ALA A 1 95 ? 5.396 -0.602 -4.262 1.00 96.81 95 ALA A CA 1
ATOM 713 C C . ALA A 1 95 ? 6.552 0.116 -4.966 1.00 96.81 95 ALA A C 1
ATOM 715 O O . ALA A 1 95 ? 7.213 0.967 -4.370 1.00 96.81 95 ALA A O 1
ATOM 716 N N . GLY A 1 96 ? 6.776 -0.240 -6.227 1.00 94.69 96 GLY A N 1
ATOM 717 C CA . GLY A 1 96 ? 7.646 0.466 -7.158 1.00 94.69 96 GLY A CA 1
ATOM 718 C C . GLY A 1 96 ? 6.939 1.655 -7.806 1.00 94.69 96 GLY A C 1
ATOM 719 O O . GLY A 1 96 ? 5.731 1.617 -8.059 1.00 94.69 96 GLY A O 1
ATOM 720 N N . CYS A 1 97 ? 7.703 2.704 -8.083 1.00 89.44 97 CYS A N 1
ATOM 721 C CA . CYS A 1 97 ? 7.226 3.968 -8.629 1.00 89.44 97 CYS A CA 1
ATOM 722 C C . CYS A 1 97 ? 7.881 4.297 -9.981 1.00 89.44 97 CYS A C 1
ATOM 724 O O . CYS A 1 97 ? 8.819 3.640 -10.437 1.00 89.44 97 CYS A O 1
ATOM 726 N N . ILE A 1 98 ? 7.358 5.339 -10.632 1.00 90.19 98 ILE A N 1
ATOM 727 C CA . ILE A 1 98 ? 7.849 5.839 -11.925 1.00 90.19 98 ILE A CA 1
ATOM 728 C C . ILE A 1 98 ? 9.257 6.459 -11.842 1.00 90.19 98 ILE A C 1
ATOM 730 O O . ILE A 1 98 ? 9.959 6.529 -12.844 1.00 90.19 98 ILE A O 1
ATOM 734 N N . ASP A 1 99 ? 9.671 6.884 -10.651 1.00 88.81 99 ASP A N 1
ATOM 735 C CA . ASP A 1 99 ? 10.958 7.524 -10.363 1.00 88.81 99 ASP A CA 1
ATOM 736 C C . ASP A 1 99 ? 12.098 6.531 -10.075 1.00 88.81 99 ASP A C 1
ATOM 738 O O . ASP A 1 99 ? 13.215 6.955 -9.795 1.00 88.81 99 ASP A O 1
ATOM 742 N N . GLY A 1 100 ? 11.836 5.223 -10.150 1.00 91.56 100 GLY A N 1
ATOM 743 C CA . GLY A 1 100 ? 12.832 4.188 -9.863 1.00 91.56 100 GLY A CA 1
ATOM 744 C C . GLY A 1 100 ? 12.950 3.821 -8.384 1.00 91.56 100 GLY A C 1
ATOM 745 O O . GLY A 1 100 ? 13.784 2.979 -8.037 1.00 91.56 100 GLY A O 1
ATOM 746 N N . LEU A 1 101 ? 12.105 4.398 -7.519 1.00 92.94 101 LEU A N 1
ATOM 747 C CA . LEU A 1 101 ? 12.056 4.073 -6.098 1.00 92.94 101 LEU A CA 1
ATOM 748 C C . LEU A 1 101 ? 11.093 2.915 -5.819 1.00 92.94 101 LEU A C 1
ATOM 750 O O . LEU A 1 101 ? 9.980 2.854 -6.343 1.00 92.94 101 LEU A O 1
ATOM 754 N N . CYS A 1 102 ? 11.494 2.023 -4.916 1.00 95.00 102 CYS A N 1
ATOM 755 C CA . CYS A 1 102 ? 10.629 1.019 -4.305 1.00 95.00 102 CYS A CA 1
ATOM 756 C C . CYS A 1 102 ? 10.445 1.345 -2.826 1.00 95.00 102 CYS A C 1
ATOM 758 O O . CYS A 1 102 ? 11.414 1.396 -2.072 1.00 95.00 102 CYS A O 1
ATOM 760 N N . THR A 1 103 ? 9.206 1.537 -2.385 1.00 96.50 103 THR A N 1
ATOM 761 C CA . THR A 1 103 ? 8.900 1.799 -0.974 1.00 96.50 103 THR A CA 1
ATOM 762 C C . THR A 1 103 ? 8.270 0.580 -0.321 1.00 96.50 103 THR A C 1
ATOM 764 O O . THR A 1 103 ? 7.309 0.020 -0.850 1.00 96.50 103 THR A O 1
ATOM 767 N N . THR A 1 104 ? 8.775 0.213 0.854 1.00 97.56 104 THR A N 1
ATOM 768 C CA . THR A 1 104 ? 8.248 -0.885 1.669 1.00 97.56 104 THR A CA 1
ATOM 769 C C . THR A 1 104 ? 7.427 -0.357 2.833 1.00 97.56 104 THR A C 1
ATOM 771 O O . THR A 1 104 ? 7.806 0.615 3.492 1.00 97.56 104 THR A O 1
ATOM 774 N N . PHE A 1 105 ? 6.316 -1.032 3.107 1.00 98.06 105 PHE A N 1
ATOM 775 C CA . PHE A 1 105 ? 5.387 -0.723 4.180 1.00 98.06 105 PHE A CA 1
ATOM 776 C C . PHE A 1 105 ? 5.101 -1.958 5.034 1.00 98.06 105 PHE A C 1
ATOM 778 O O . PHE A 1 105 ? 4.858 -3.044 4.508 1.00 98.06 105 PHE A O 1
ATOM 785 N N . ASP A 1 106 ? 5.049 -1.769 6.349 1.00 97.06 106 ASP A N 1
ATOM 786 C CA . ASP A 1 106 ? 4.462 -2.727 7.285 1.00 97.06 106 ASP A CA 1
ATOM 787 C C . ASP A 1 106 ? 2.983 -2.373 7.495 1.00 97.06 106 ASP A C 1
ATOM 789 O O . ASP A 1 106 ? 2.645 -1.321 8.047 1.00 97.06 106 ASP A O 1
ATOM 793 N N . LEU A 1 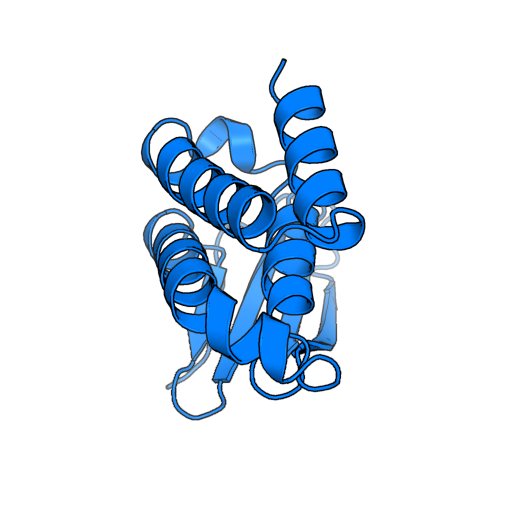107 ? 2.081 -3.258 7.061 1.00 97.00 107 LEU A N 1
ATOM 794 C CA . LEU A 1 107 ? 0.632 -3.056 7.152 1.00 97.00 107 LEU A CA 1
ATOM 795 C C . LEU A 1 107 ? 0.076 -3.258 8.571 1.00 97.00 107 LEU A C 1
ATOM 797 O O . LEU A 1 107 ? -1.032 -2.805 8.882 1.00 97.00 107 LEU A O 1
ATOM 801 N N . ARG A 1 108 ? 0.817 -3.915 9.473 1.00 95.19 108 ARG A N 1
ATOM 802 C CA . ARG A 1 108 ? 0.416 -4.029 10.885 1.00 95.19 108 ARG A CA 1
ATOM 803 C C . ARG A 1 108 ? 0.517 -2.666 11.540 1.00 95.19 108 ARG A C 1
ATOM 805 O O . ARG A 1 108 ? -0.452 -2.205 12.141 1.00 95.19 108 ARG A O 1
ATOM 812 N N . THR A 1 109 ? 1.660 -2.015 11.361 1.00 95.62 109 THR A N 1
ATOM 813 C CA . THR A 1 109 ? 1.965 -0.721 11.976 1.00 95.62 109 THR A CA 1
ATOM 814 C C . THR A 1 109 ? 1.543 0.473 11.122 1.00 95.62 109 THR A C 1
ATOM 816 O O . THR A 1 109 ? 1.500 1.583 11.641 1.00 95.62 109 THR A O 1
ATOM 819 N N . ALA A 1 110 ? 1.170 0.246 9.857 1.00 96.62 110 ALA A N 1
ATOM 820 C CA . ALA A 1 110 ? 0.897 1.282 8.861 1.00 96.62 110 ALA A CA 1
ATOM 821 C C . ALA A 1 110 ? 2.081 2.245 8.666 1.00 96.62 110 ALA A C 1
ATOM 823 O O . ALA A 1 110 ? 1.900 3.455 8.544 1.00 96.62 110 ALA A O 1
ATOM 824 N N . THR A 1 111 ? 3.303 1.712 8.664 1.00 95.38 111 THR A N 1
ATOM 825 C CA . THR A 1 111 ? 4.526 2.518 8.574 1.00 95.38 111 THR A CA 1
ATOM 826 C C . THR A 1 111 ? 5.325 2.196 7.324 1.00 95.38 111 THR A C 1
ATOM 828 O O . THR A 1 111 ? 5.319 1.068 6.837 1.00 95.38 111 THR A O 1
ATOM 831 N N . ARG A 1 112 ? 6.037 3.202 6.809 1.00 96.75 112 ARG A N 1
ATOM 832 C CA . ARG A 1 112 ? 7.085 3.008 5.807 1.00 96.75 112 ARG A CA 1
ATOM 833 C C . ARG A 1 112 ? 8.332 2.468 6.501 1.00 96.75 112 ARG A C 1
ATOM 835 O O . ARG A 1 112 ? 8.845 3.126 7.402 1.00 96.75 112 ARG A O 1
ATOM 842 N N . THR A 1 113 ? 8.825 1.315 6.065 1.00 96.88 113 THR A N 1
ATOM 843 C CA . THR A 1 113 ? 9.963 0.624 6.691 1.00 96.88 113 THR A CA 1
ATOM 844 C C . THR A 1 113 ? 11.265 0.795 5.919 1.00 96.88 113 THR A C 1
ATOM 846 O O . THR A 1 113 ? 12.324 0.854 6.535 1.00 96.88 113 THR A O 1
ATOM 849 N N . ALA A 1 114 ? 11.204 0.914 4.591 1.00 96.19 114 ALA A N 1
ATOM 850 C CA . ALA A 1 114 ? 12.381 1.108 3.749 1.00 96.19 114 ALA A CA 1
ATOM 851 C C . ALA A 1 114 ? 12.036 1.834 2.443 1.00 96.19 114 ALA A C 1
ATOM 853 O O . ALA A 1 114 ? 10.888 1.817 1.990 1.00 96.19 114 ALA A O 1
ATOM 854 N N . VAL A 1 115 ? 13.052 2.452 1.842 1.00 95.88 115 VAL A N 1
ATOM 855 C CA . VAL A 1 115 ? 13.034 2.944 0.462 1.00 95.88 115 VAL A CA 1
ATOM 856 C C . VAL A 1 115 ? 14.286 2.408 -0.218 1.00 95.88 115 VAL A C 1
ATOM 858 O O . VAL A 1 115 ? 15.388 2.590 0.296 1.00 95.88 115 VAL A O 1
ATOM 861 N N . TYR A 1 116 ? 14.105 1.737 -1.347 1.00 94.19 116 TYR A N 1
ATOM 862 C CA . TYR A 1 116 ? 15.179 1.243 -2.196 1.00 94.19 116 TYR A CA 1
ATOM 863 C C . TYR A 1 116 ? 15.206 2.076 -3.465 1.00 94.19 116 TYR A C 1
ATOM 865 O O . TYR A 1 116 ? 14.169 2.280 -4.093 1.00 94.19 116 TYR A O 1
ATOM 873 N N . ASP A 1 117 ? 16.389 2.537 -3.831 1.00 92.38 117 ASP A N 1
ATOM 874 C CA . ASP A 1 117 ? 16.619 3.264 -5.068 1.00 92.38 117 ASP A CA 1
ATOM 875 C C . ASP A 1 117 ? 17.330 2.330 -6.047 1.00 92.38 117 ASP A C 1
ATOM 877 O O . ASP A 1 117 ? 18.354 1.730 -5.710 1.00 92.38 117 ASP A O 1
ATOM 881 N N . SER A 1 118 ? 16.767 2.170 -7.244 1.00 83.81 118 SER A N 1
ATOM 882 C CA . SER A 1 118 ? 17.399 1.375 -8.300 1.00 83.81 118 SER A CA 1
ATOM 883 C C . SER A 1 118 ? 18.656 2.040 -8.878 1.00 83.81 118 SER A C 1
ATOM 885 O O . SER A 1 118 ? 19.399 1.400 -9.621 1.00 83.81 118 SER A O 1
ATOM 887 N N . GLY A 1 119 ? 18.886 3.325 -8.582 1.00 84.25 119 GLY A N 1
ATOM 888 C CA . GLY A 1 119 ? 19.934 4.155 -9.178 1.00 84.25 119 GLY A CA 1
ATOM 889 C C . GLY A 1 119 ? 19.639 4.555 -10.627 1.00 84.25 119 GLY A C 1
ATOM 890 O O . GLY A 1 119 ? 20.325 5.411 -11.186 1.00 84.25 119 GLY A O 1
ATOM 891 N N . ALA A 1 120 ? 18.609 3.968 -11.238 1.00 77.44 120 ALA A N 1
ATOM 892 C CA . ALA A 1 120 ? 18.071 4.377 -12.518 1.00 77.44 120 ALA A CA 1
ATOM 893 C C . ALA A 1 120 ? 16.853 5.272 -12.265 1.00 77.44 120 ALA A C 1
ATOM 895 O O . ALA A 1 120 ? 15.887 4.847 -11.640 1.00 77.44 120 ALA A O 1
ATOM 896 N N . ALA A 1 121 ? 16.853 6.491 -12.812 1.00 83.38 121 ALA A N 1
ATOM 897 C CA . ALA A 1 121 ? 15.693 7.392 -12.796 1.00 83.38 121 ALA A CA 1
ATOM 898 C C . ALA A 1 121 ? 14.599 6.930 -13.786 1.00 83.38 121 ALA A C 1
ATOM 900 O O . ALA A 1 121 ? 14.064 7.714 -14.567 1.00 83.38 121 ALA A O 1
ATOM 901 N N . SER A 1 122 ? 14.355 5.620 -13.840 1.00 88.31 122 SER A N 1
ATOM 902 C CA . SER A 1 122 ? 13.463 4.949 -14.777 1.00 88.31 122 SER A CA 1
ATOM 903 C C . SER A 1 122 ? 12.369 4.192 -14.027 1.00 88.31 122 SER A C 1
ATOM 905 O O . SER A 1 122 ? 12.600 3.738 -12.907 1.00 88.31 122 SER A O 1
ATOM 907 N N . PRO A 1 123 ? 11.194 4.001 -14.645 1.00 91.50 123 PRO A N 1
ATOM 908 C CA . PRO A 1 123 ? 10.062 3.386 -13.970 1.00 91.50 123 PRO A CA 1
ATOM 909 C C . PRO A 1 123 ? 10.352 1.945 -13.537 1.00 91.50 123 PRO A C 1
ATOM 911 O O . PRO A 1 123 ? 10.877 1.144 -14.315 1.00 91.50 123 PRO A O 1
ATOM 914 N N . VAL A 1 124 ? 9.972 1.591 -12.306 1.00 92.69 124 VAL A N 1
ATOM 915 C CA . VAL A 1 124 ? 10.100 0.214 -11.812 1.00 92.69 124 VAL A CA 1
ATOM 916 C C . VAL A 1 124 ? 9.146 -0.695 -12.587 1.00 92.69 124 VAL A C 1
ATOM 918 O O . VAL A 1 124 ? 7.928 -0.523 -12.526 1.00 92.69 124 VAL A O 1
ATOM 921 N N . ALA A 1 125 ? 9.701 -1.684 -13.292 1.00 92.12 125 ALA A N 1
ATOM 922 C CA . ALA A 1 125 ? 8.934 -2.600 -14.137 1.00 92.12 125 ALA A CA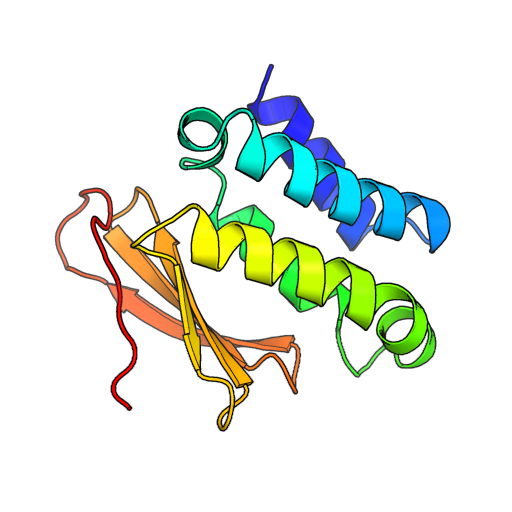 1
ATOM 923 C C . ALA A 1 125 ? 8.289 -3.762 -13.363 1.00 92.12 125 ALA A C 1
ATOM 925 O O . ALA A 1 125 ? 7.214 -4.225 -13.740 1.00 92.12 125 ALA A O 1
ATOM 926 N N . ALA A 1 126 ? 8.931 -4.252 -12.299 1.00 94.12 126 ALA A N 1
ATOM 927 C CA . ALA A 1 126 ? 8.406 -5.328 -11.463 1.00 94.12 126 ALA A CA 1
ATOM 928 C C . ALA A 1 126 ? 9.088 -5.362 -10.090 1.00 94.12 126 ALA A C 1
ATOM 930 O O . ALA A 1 126 ? 10.233 -4.934 -9.949 1.00 94.12 126 ALA A O 1
ATOM 931 N N . VAL A 1 127 ? 8.390 -5.906 -9.092 1.00 94.94 127 VAL A N 1
ATOM 932 C CA . VAL A 1 127 ? 8.902 -6.163 -7.742 1.00 94.94 127 VAL A CA 1
ATOM 933 C C . VAL A 1 127 ? 8.353 -7.500 -7.260 1.00 94.94 127 VAL A C 1
ATOM 935 O O . VAL A 1 127 ? 7.178 -7.796 -7.455 1.00 94.94 127 VAL A O 1
ATOM 938 N N . ALA A 1 128 ? 9.182 -8.284 -6.579 1.00 94.69 128 ALA A N 1
ATOM 939 C CA . ALA A 1 128 ? 8.759 -9.495 -5.891 1.00 94.69 128 ALA A CA 1
ATOM 940 C C . ALA A 1 128 ? 9.385 -9.546 -4.495 1.00 94.69 128 ALA A C 1
ATOM 942 O O . ALA A 1 128 ? 10.517 -9.105 -4.295 1.00 94.69 128 ALA A O 1
ATOM 943 N N . ILE A 1 129 ? 8.638 -10.090 -3.538 1.00 94.25 129 ILE A N 1
ATOM 944 C CA . ILE A 1 129 ? 9.157 -10.465 -2.220 1.00 94.25 129 ILE A CA 1
ATOM 945 C C . ILE A 1 129 ? 9.401 -11.972 -2.275 1.00 94.25 129 ILE A C 1
ATOM 947 O O . ILE A 1 129 ? 8.558 -12.701 -2.803 1.00 94.25 129 ILE A O 1
ATOM 951 N N . SER A 1 130 ? 10.554 -12.430 -1.790 1.00 90.38 130 SER A N 1
ATOM 952 C CA . SER A 1 130 ? 10.842 -13.865 -1.727 1.00 90.38 130 SER A CA 1
ATOM 953 C C . SER A 1 130 ? 9.803 -14.596 -0.860 1.00 90.38 130 SER A C 1
ATOM 955 O O . SER A 1 130 ? 9.274 -13.973 0.064 1.00 90.38 130 SER A O 1
ATOM 957 N N . PRO A 1 131 ? 9.519 -15.880 -1.150 1.00 80.69 131 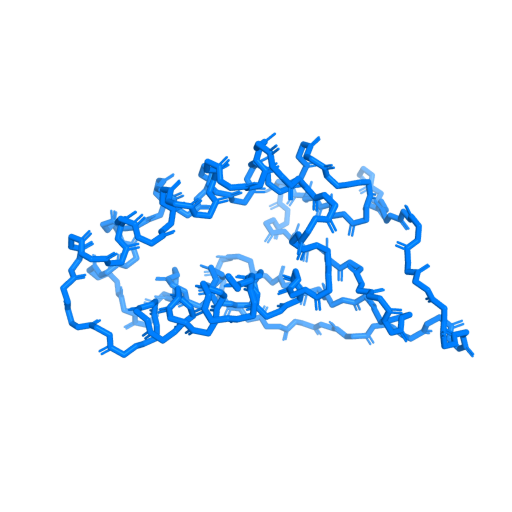PRO A N 1
ATOM 958 C CA . PRO A 1 131 ? 8.676 -16.719 -0.300 1.00 80.69 131 PRO A CA 1
ATOM 959 C C . PRO A 1 131 ? 9.177 -16.826 1.140 1.00 80.69 131 PRO A C 1
ATOM 961 O O . PRO A 1 131 ? 10.403 -16.664 1.356 1.00 80.69 131 PRO A O 1
#

Radius of gyration: 13.9 Å; chains: 1; bounding box: 38×33×33 Å